Protein AF-A0A7J7LEQ1-F1 (afdb_monomer)

Secondary structure (DSSP, 8-state):
---GGGS-B--EEEEEEPSSBTBSEEEEEE---BS--GGGS-------TT-EEEEESS--SSGGGGGSTT--EEEEEEEEE---SSS---EEEE-

Foldseek 3Di:
DDFPLLDKDWAWPDWADDPPPDALKIFTWTDDIPNFPVPPVDDGDDDDQFDKDKDWPDRGGDPCVPVDPPIDIDIWGFHDWDPDPDGTTGGITRD

Mean predicted aligned error: 8.4 Å

pLDDT: mean 77.88, std 14.55, range [40.97, 91.44]

Organism: NCBI:txid39325

Sequence (95 aa):
MELISNAPFPEVITLKDSKPYGSCLYDLNVDSWRNISRRSGKEPYKAKPGDILIISDSIPKIVSNLQRFSRTWTFASVTKVGEDEDSDISTYLKV

InterPro domains:
  IPR045529 Domain of unknown function DUF6469 [PF20073] (1-94)

Radius of gyration: 14.11 Å; Cα contacts (8 Å, |Δi|>4): 177; chains: 1; bounding box: 39×21×41 Å

Structure (mmCIF, N/CA/C/O backbone):
data_AF-A0A7J7LEQ1-F1
#
_entry.id   AF-A0A7J7LEQ1-F1
#
loop_
_atom_site.group_PDB
_atom_site.id
_atom_site.type_symbol
_atom_site.label_atom_id
_atom_site.label_alt_id
_atom_site.label_co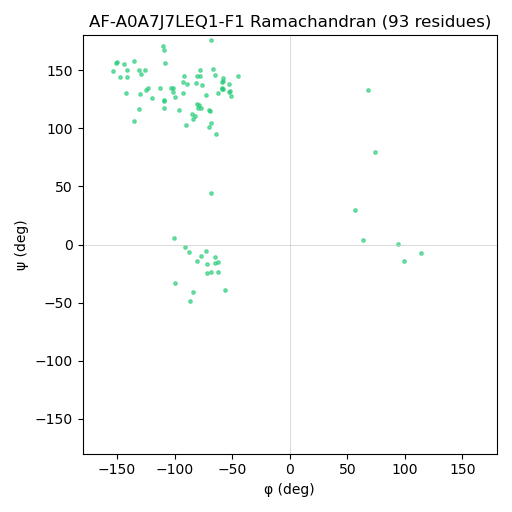mp_id
_atom_site.label_asym_id
_atom_site.label_entity_id
_atom_site.label_seq_id
_atom_site.pdbx_PDB_ins_code
_atom_site.Cartn_x
_atom_site.Cartn_y
_atom_site.Cartn_z
_atom_site.occupancy
_atom_site.B_iso_or_equiv
_atom_site.auth_seq_id
_atom_site.auth_comp_id
_atom_site.auth_asym_id
_atom_site.auth_atom_id
_atom_site.pdbx_PDB_model_num
ATOM 1 N N . MET A 1 1 ? 5.308 7.917 -21.678 1.00 62.53 1 MET A N 1
ATOM 2 C CA . MET A 1 1 ? 4.250 7.374 -20.801 1.00 62.53 1 MET A CA 1
ATOM 3 C C . MET A 1 1 ? 4.924 6.932 -19.521 1.00 62.53 1 MET A C 1
ATOM 5 O O . MET A 1 1 ? 5.850 6.134 -19.600 1.00 62.53 1 MET A O 1
ATOM 9 N N . GLU A 1 2 ? 4.534 7.492 -18.381 1.00 67.19 2 GLU A N 1
ATOM 10 C CA . GLU A 1 2 ? 5.109 7.097 -17.095 1.00 67.19 2 GLU A CA 1
ATOM 11 C C . GLU A 1 2 ? 4.502 5.763 -16.651 1.00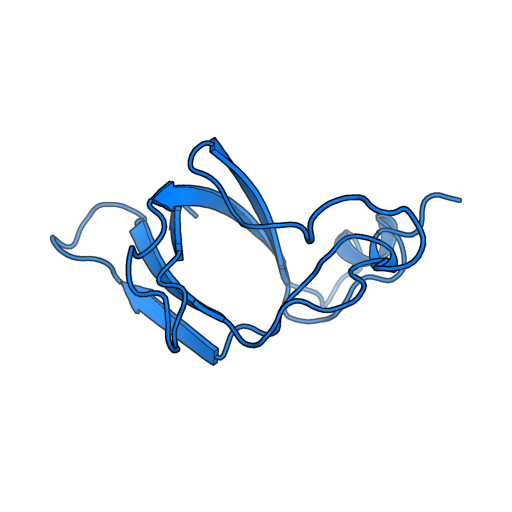 67.19 2 GLU A C 1
ATOM 13 O O . GLU A 1 2 ? 3.287 5.626 -16.487 1.00 67.19 2 GLU A O 1
ATOM 18 N N . LEU A 1 3 ? 5.362 4.752 -16.537 1.00 83.69 3 LEU A N 1
ATOM 19 C CA . LEU A 1 3 ? 5.002 3.413 -16.092 1.00 83.69 3 LEU A CA 1
ATOM 20 C C . LEU A 1 3 ? 5.149 3.362 -14.575 1.00 83.69 3 LEU A C 1
ATOM 22 O O . LEU A 1 3 ? 6.259 3.235 -14.064 1.00 83.69 3 LEU A O 1
ATOM 26 N N . ILE A 1 4 ? 4.030 3.420 -13.856 1.00 85.69 4 ILE A N 1
ATOM 27 C CA . ILE A 1 4 ? 4.021 3.222 -12.399 1.00 85.69 4 ILE A CA 1
ATOM 28 C C . ILE A 1 4 ? 4.509 1.814 -12.025 1.00 85.69 4 ILE A C 1
ATOM 30 O O . ILE A 1 4 ? 5.090 1.629 -10.962 1.00 85.69 4 ILE A O 1
ATOM 34 N N . SER A 1 5 ? 4.399 0.842 -12.941 1.00 83.75 5 SER A N 1
ATOM 35 C CA . SER A 1 5 ? 4.974 -0.494 -12.755 1.00 83.75 5 SER A CA 1
ATOM 36 C C . SER A 1 5 ? 6.495 -0.503 -12.620 1.00 83.75 5 SER A C 1
ATOM 38 O O . SER A 1 5 ? 7.032 -1.528 -12.215 1.00 83.75 5 SER A O 1
ATOM 40 N N . ASN A 1 6 ? 7.188 0.587 -12.980 1.00 85.88 6 ASN A N 1
ATOM 41 C CA . ASN A 1 6 ? 8.637 0.715 -12.815 1.00 85.88 6 ASN A CA 1
ATOM 42 C C . ASN A 1 6 ? 9.059 1.099 -11.391 1.00 85.88 6 ASN A C 1
ATOM 44 O O . ASN A 1 6 ? 10.241 1.001 -11.071 1.00 85.88 6 ASN A O 1
ATOM 48 N N . ALA A 1 7 ? 8.123 1.548 -10.551 1.00 87.19 7 ALA A N 1
ATOM 49 C CA . ALA A 1 7 ? 8.416 1.837 -9.157 1.00 87.19 7 ALA A CA 1
ATOM 50 C C . ALA A 1 7 ? 8.758 0.541 -8.395 1.00 87.19 7 ALA A C 1
ATOM 52 O O . ALA A 1 7 ? 8.250 -0.525 -8.754 1.00 87.19 7 ALA A O 1
ATOM 53 N N . PRO A 1 8 ? 9.592 0.607 -7.343 1.00 89.25 8 PRO A N 1
ATOM 54 C CA . PRO A 1 8 ? 9.762 -0.503 -6.418 1.00 89.25 8 PRO A CA 1
ATOM 55 C C . PRO A 1 8 ? 8.421 -0.872 -5.782 1.00 89.25 8 PRO A C 1
ATOM 57 O O . PRO A 1 8 ? 7.682 0.010 -5.348 1.00 89.25 8 PRO A O 1
ATOM 60 N N . PHE A 1 9 ? 8.111 -2.163 -5.708 1.00 89.12 9 PHE A N 1
ATOM 61 C CA . PHE A 1 9 ? 6.887 -2.633 -5.059 1.00 89.12 9 PHE A CA 1
ATOM 62 C C . PHE A 1 9 ? 7.104 -3.998 -4.405 1.00 89.12 9 PHE A C 1
ATOM 64 O O . PHE A 1 9 ? 7.811 -4.832 -4.977 1.00 89.12 9 PHE A O 1
ATOM 71 N N . PRO A 1 10 ? 6.489 -4.263 -3.249 1.00 89.62 10 PRO A N 1
ATOM 72 C CA . PRO A 1 10 ? 6.385 -5.597 -2.698 1.00 89.62 10 PRO A CA 1
ATOM 73 C C . PRO A 1 10 ? 4.933 -6.100 -2.762 1.00 89.62 10 PRO A C 1
ATOM 75 O O . PRO A 1 10 ? 4.003 -5.355 -3.081 1.00 89.62 10 PRO A O 1
ATOM 78 N N . GLU A 1 11 ? 4.737 -7.375 -2.454 1.00 90.62 11 GLU A N 1
ATOM 79 C CA . GLU A 1 11 ? 3.407 -7.935 -2.214 1.00 90.62 11 GLU A CA 1
ATOM 80 C C . GLU A 1 11 ? 3.050 -7.786 -0.733 1.00 90.62 11 GLU A C 1
ATOM 82 O O . GLU A 1 11 ? 3.899 -7.992 0.132 1.00 90.62 11 GLU A O 1
ATOM 87 N N . VAL A 1 12 ? 1.807 -7.408 -0.429 1.00 90.25 12 VAL A N 1
ATOM 88 C CA . VAL A 1 12 ? 1.331 -7.319 0.957 1.00 90.25 12 VAL A CA 1
ATOM 89 C C . VAL A 1 12 ? 0.974 -8.721 1.443 1.00 90.25 12 VAL A C 1
ATOM 91 O O . VAL A 1 12 ? 0.053 -9.334 0.910 1.00 90.25 12 VAL A O 1
ATOM 94 N N . ILE A 1 13 ? 1.676 -9.211 2.466 1.00 90.00 13 ILE A N 1
ATOM 95 C CA . ILE A 1 13 ? 1.437 -10.536 3.055 1.00 90.00 13 ILE A CA 1
ATOM 96 C C . ILE A 1 13 ? 0.357 -10.440 4.133 1.00 90.00 13 ILE A C 1
ATOM 98 O O . ILE A 1 13 ? -0.593 -11.222 4.146 1.00 90.00 13 ILE A O 1
ATOM 102 N N . THR A 1 14 ? 0.480 -9.472 5.046 1.00 89.56 14 THR A N 1
ATOM 103 C CA . THR A 1 14 ? -0.513 -9.259 6.108 1.00 89.56 14 THR A CA 1
ATOM 104 C C . THR A 1 14 ? -0.746 -7.783 6.365 1.00 89.56 14 THR A C 1
ATOM 106 O O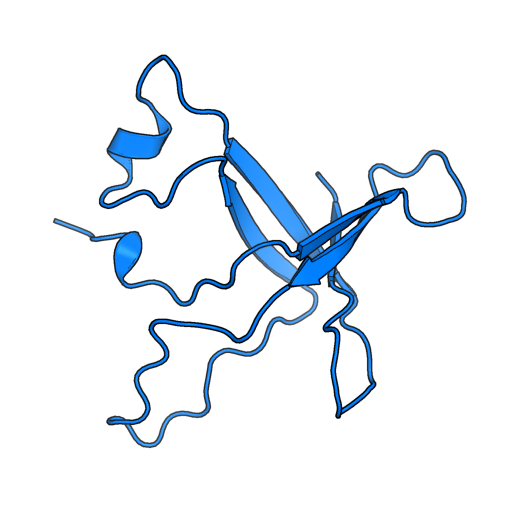 . THR A 1 14 ? 0.201 -7.003 6.364 1.00 89.56 14 THR A O 1
ATOM 109 N N . LEU A 1 15 ? -1.990 -7.425 6.672 1.00 87.88 15 LEU A N 1
ATOM 110 C CA . LEU A 1 15 ? -2.394 -6.086 7.085 1.00 87.88 15 LEU A CA 1
ATOM 111 C C . LEU A 1 15 ? -3.239 -6.222 8.354 1.00 8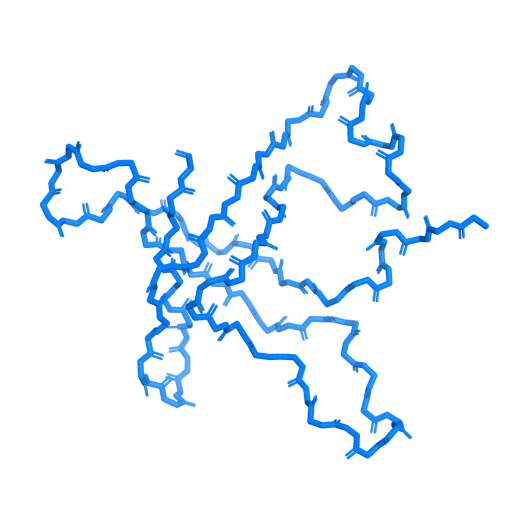7.88 15 LEU A C 1
ATOM 113 O O . LEU A 1 15 ? -4.274 -6.891 8.336 1.00 87.88 15 LEU A O 1
ATOM 117 N N . LYS A 1 16 ? -2.764 -5.660 9.467 1.00 87.94 16 LYS A N 1
ATOM 118 C CA . LYS A 1 16 ? -3.404 -5.764 10.788 1.00 87.94 16 LYS A CA 1
ATOM 119 C C . LYS A 1 16 ? -3.550 -4.382 11.406 1.00 87.94 16 LYS A C 1
ATOM 121 O O . LYS A 1 16 ? -2.679 -3.548 11.214 1.00 87.94 16 LYS A O 1
ATOM 126 N N . ASP A 1 17 ? -4.608 -4.148 12.174 1.00 84.88 17 ASP A N 1
ATOM 127 C CA . ASP A 1 17 ? -4.736 -2.906 12.944 1.00 84.88 17 ASP A CA 1
ATOM 128 C C . ASP A 1 17 ? -3.595 -2.794 13.964 1.00 84.88 17 ASP A C 1
ATOM 130 O O . ASP A 1 17 ? -3.344 -3.726 14.738 1.00 84.88 17 ASP A O 1
ATOM 134 N N . SER A 1 18 ? -2.929 -1.642 13.984 1.00 82.38 18 SER A N 1
ATOM 135 C CA . SER A 1 18 ? -1.874 -1.343 14.949 1.00 82.38 18 SER A CA 1
ATOM 136 C C . SER A 1 18 ? -2.478 -0.910 16.288 1.00 82.38 18 SER A C 1
ATOM 138 O O . SER A 1 18 ? -3.518 -0.248 16.345 1.00 82.38 18 SER A O 1
ATOM 140 N N . LYS A 1 19 ? -1.833 -1.276 17.401 1.00 77.00 19 LYS A N 1
ATOM 141 C CA . LYS A 1 19 ? -2.289 -0.907 18.752 1.00 77.00 19 LYS A CA 1
ATOM 142 C C . LYS A 1 19 ? -1.644 0.408 19.224 1.00 77.00 19 LYS A C 1
ATOM 144 O O . LYS A 1 19 ? -0.456 0.606 18.986 1.00 77.00 19 LYS A O 1
ATOM 149 N N . PRO A 1 20 ? -2.362 1.249 19.998 1.00 67.94 20 PRO A N 1
ATOM 150 C CA . PRO A 1 20 ? -3.742 1.072 20.455 1.00 67.94 20 PRO A CA 1
ATOM 151 C C . PRO A 1 20 ? -4.783 1.402 19.371 1.00 67.94 20 PRO A C 1
ATOM 153 O O . PRO A 1 20 ? -4.612 2.322 18.572 1.00 67.94 20 PRO A O 1
ATOM 156 N N . TYR A 1 21 ? -5.882 0.641 19.389 1.00 57.28 21 TYR A N 1
ATOM 157 C CA . TYR A 1 21 ? -7.024 0.788 18.484 1.00 57.28 21 TYR A CA 1
ATOM 158 C C . TYR A 1 21 ? -7.557 2.233 18.466 1.00 57.28 21 TYR A C 1
ATOM 160 O O . TYR A 1 21 ? -7.686 2.856 19.519 1.00 57.28 21 TYR A O 1
ATOM 168 N N . GLY A 1 22 ? -7.903 2.749 17.281 1.00 60.12 22 GLY A N 1
ATOM 169 C CA . GLY A 1 22 ? -8.535 4.070 17.107 1.00 60.12 22 GLY A CA 1
ATOM 170 C C . GLY A 1 22 ? -7.685 5.112 16.374 1.00 60.12 22 GLY A C 1
ATOM 171 O O . GLY A 1 22 ? -8.187 6.174 16.016 1.00 60.12 22 GLY A O 1
ATOM 172 N N . SER A 1 23 ? -6.423 4.800 16.090 1.00 66.06 23 SER A N 1
ATOM 173 C CA . SER A 1 23 ? -5.670 5.480 15.037 1.00 66.06 23 SER A CA 1
ATOM 174 C C . SER A 1 23 ? -5.828 4.666 13.747 1.00 66.06 23 SER A C 1
ATOM 176 O O . SER A 1 23 ? -5.839 3.442 13.824 1.00 66.06 23 SER A O 1
ATOM 178 N N . CYS A 1 24 ? -5.993 5.292 12.574 1.00 75.69 24 CYS A N 1
ATOM 179 C CA . CYS A 1 24 ? -6.020 4.597 11.271 1.00 75.69 24 CYS A CA 1
ATOM 180 C C . CYS A 1 24 ? -4.636 4.019 10.911 1.00 75.69 24 CYS A C 1
ATOM 182 O O . CYS A 1 24 ? -4.148 4.249 9.811 1.00 75.69 24 CYS A O 1
ATOM 184 N N . LEU A 1 25 ? -3.959 3.384 11.869 1.00 84.00 25 LEU A N 1
ATOM 185 C CA . LEU A 1 25 ? -2.627 2.823 11.758 1.00 84.00 25 LEU A CA 1
ATOM 186 C C . LEU A 1 25 ? -2.729 1.317 11.568 1.00 84.00 25 LEU A C 1
ATOM 188 O O . LEU A 1 25 ? -3.400 0.630 12.336 1.00 84.00 25 LEU A O 1
ATOM 192 N N . TYR A 1 26 ? -2.003 0.818 10.579 1.00 85.75 26 TYR A N 1
ATOM 193 C CA . TYR A 1 26 ? -1.945 -0.595 10.249 1.00 85.75 26 TYR A CA 1
ATOM 194 C C . TYR A 1 26 ? -0.507 -1.087 10.285 1.00 85.75 26 TYR A C 1
ATOM 196 O O . TYR A 1 26 ? 0.371 -0.446 9.714 1.00 85.75 26 TYR A O 1
ATOM 204 N N . ASP A 1 27 ? -0.292 -2.238 10.910 1.00 86.75 27 ASP A N 1
ATOM 205 C CA . ASP A 1 27 ? 0.941 -3.004 10.808 1.00 86.75 27 ASP A CA 1
ATOM 206 C C . ASP A 1 27 ? 0.871 -3.820 9.519 1.00 86.75 27 ASP A C 1
ATOM 208 O O . ASP A 1 27 ? 0.055 -4.742 9.376 1.00 86.75 27 ASP A O 1
ATOM 212 N N . LEU A 1 28 ? 1.708 -3.446 8.557 1.00 87.00 28 LEU A N 1
ATOM 213 C CA . LEU A 1 28 ? 1.746 -4.072 7.250 1.00 87.00 28 LEU A CA 1
ATOM 214 C C . LEU A 1 28 ? 3.027 -4.893 7.118 1.00 87.00 28 LEU A C 1
ATOM 216 O O . LEU A 1 28 ? 4.111 -4.351 7.290 1.00 87.00 28 LEU A O 1
ATOM 22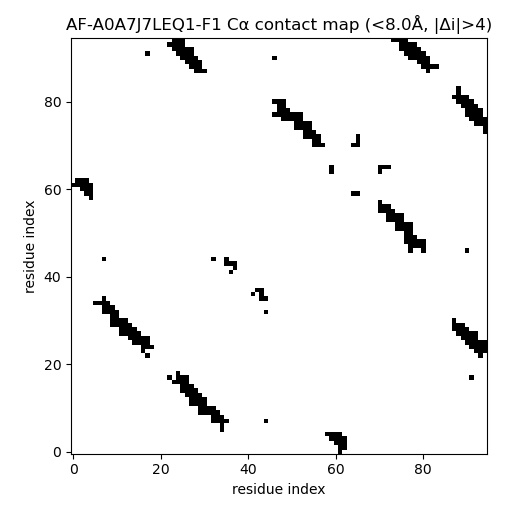0 N N . ASN A 1 29 ? 2.888 -6.184 6.816 1.00 88.38 29 ASN A N 1
ATOM 221 C CA . ASN A 1 29 ? 4.001 -7.059 6.462 1.00 88.38 29 ASN A CA 1
ATOM 222 C C . ASN A 1 29 ? 4.042 -7.248 4.944 1.00 88.38 29 ASN A C 1
ATOM 224 O O . ASN A 1 29 ? 3.004 -7.509 4.323 1.00 88.38 29 ASN A O 1
ATOM 228 N N . VAL A 1 30 ? 5.230 -7.139 4.362 1.00 88.44 30 VAL A N 1
ATOM 229 C CA . VAL A 1 30 ? 5.451 -7.207 2.918 1.00 88.44 30 VAL A CA 1
ATOM 230 C C . VAL A 1 30 ? 6.487 -8.259 2.547 1.00 88.44 30 VAL A C 1
ATOM 232 O O . VAL A 1 30 ? 7.428 -8.514 3.291 1.00 88.44 30 VAL A O 1
ATOM 235 N N . ASP A 1 31 ? 6.334 -8.825 1.353 1.00 88.56 31 ASP A N 1
ATOM 236 C CA . ASP A 1 31 ? 7.356 -9.650 0.711 1.00 88.56 31 ASP A CA 1
ATOM 237 C C . ASP A 1 31 ? 8.575 -8.797 0.303 1.00 88.56 31 ASP A C 1
ATOM 239 O O . ASP A 1 31 ? 8.604 -7.565 0.399 1.00 88.56 31 ASP A O 1
ATOM 243 N N . SER A 1 32 ? 9.597 -9.465 -0.216 1.00 84.62 32 SER A N 1
ATOM 244 C CA . SER A 1 32 ? 10.766 -8.851 -0.822 1.00 84.62 32 SER A CA 1
ATOM 245 C C . SER A 1 32 ? 10.385 -7.840 -1.905 1.00 84.62 32 SER A C 1
ATOM 247 O O . SER A 1 32 ? 9.632 -8.127 -2.841 1.00 84.62 32 SER A O 1
ATOM 249 N N . TRP A 1 33 ? 10.983 -6.653 -1.817 1.00 86.44 33 TRP A N 1
ATOM 250 C CA . TRP A 1 33 ? 10.81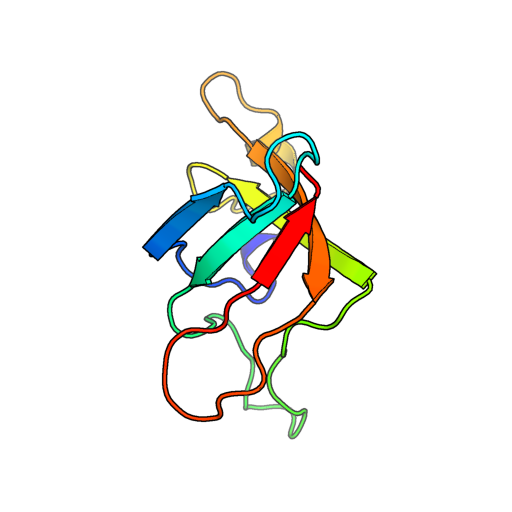9 -5.595 -2.806 1.00 86.44 33 TRP A CA 1
ATOM 251 C C . TRP A 1 33 ? 11.264 -6.053 -4.201 1.00 86.44 33 TRP A C 1
ATOM 253 O O . TRP A 1 33 ? 12.340 -6.625 -4.403 1.00 86.44 33 TRP A O 1
ATOM 263 N N . ARG A 1 34 ? 10.429 -5.756 -5.192 1.00 85.00 34 ARG A N 1
ATOM 264 C CA . ARG A 1 34 ? 10.640 -6.062 -6.607 1.00 85.00 34 ARG A CA 1
ATOM 265 C C . ARG A 1 34 ? 10.912 -4.789 -7.384 1.00 85.00 34 ARG A C 1
ATOM 267 O O . ARG A 1 34 ? 10.734 -3.677 -6.897 1.00 85.00 34 ARG A O 1
ATOM 274 N N . ASN A 1 35 ? 11.374 -4.978 -8.615 1.00 82.75 35 ASN A N 1
ATOM 275 C CA . ASN A 1 35 ? 11.746 -3.902 -9.529 1.00 82.75 35 ASN A CA 1
ATOM 276 C C . ASN A 1 35 ? 12.807 -2.935 -8.980 1.00 82.75 35 ASN A C 1
ATOM 278 O O . ASN A 1 35 ? 12.880 -1.760 -9.334 1.00 82.75 35 ASN A O 1
ATOM 282 N N . ILE A 1 36 ? 13.669 -3.459 -8.113 1.00 78.50 36 ILE A N 1
ATOM 283 C CA . ILE A 1 36 ? 14.822 -2.736 -7.613 1.00 78.50 36 ILE A CA 1
ATOM 284 C C . ILE A 1 36 ? 15.950 -2.896 -8.631 1.00 78.50 36 ILE A C 1
ATOM 286 O O . ILE A 1 36 ? 16.548 -3.969 -8.762 1.00 78.50 36 ILE A O 1
ATOM 290 N N . SER A 1 37 ? 16.279 -1.831 -9.357 1.00 67.94 37 SER A N 1
ATOM 291 C CA . SER A 1 37 ? 17.427 -1.856 -10.259 1.00 67.94 37 SER A CA 1
ATOM 292 C C . SER A 1 37 ? 18.732 -1.942 -9.455 1.00 67.94 37 SER A C 1
ATOM 294 O O . SER A 1 37 ? 19.202 -0.939 -8.928 1.00 67.94 37 SER A O 1
ATOM 296 N N . ARG A 1 38 ? 19.370 -3.117 -9.409 1.00 61.22 38 ARG A N 1
ATOM 297 C CA . ARG A 1 38 ? 20.728 -3.280 -8.836 1.00 61.22 38 ARG A CA 1
ATOM 298 C C . ARG A 1 38 ? 21.846 -2.791 -9.769 1.00 61.22 38 ARG A C 1
ATOM 300 O O . ARG A 1 38 ? 23.005 -2.715 -9.382 1.00 61.22 38 ARG A O 1
ATOM 307 N N . ARG A 1 39 ? 21.499 -2.474 -11.021 1.00 59.84 39 ARG A N 1
ATOM 308 C CA . ARG A 1 39 ? 22.442 -2.159 -12.107 1.00 59.84 39 ARG A CA 1
ATOM 309 C C . ARG A 1 39 ? 23.140 -0.804 -11.974 1.00 59.84 39 ARG A C 1
ATOM 311 O O . ARG A 1 39 ? 24.125 -0.580 -12.662 1.00 59.84 39 ARG A O 1
ATOM 318 N N . SER A 1 40 ? 22.632 0.097 -11.139 1.00 62.47 40 SER A N 1
ATOM 319 C CA . SER A 1 40 ? 23.087 1.489 -11.061 1.00 62.47 40 SER A CA 1
ATOM 320 C C . SER A 1 40 ? 24.039 1.776 -9.895 1.00 62.47 40 SER A C 1
ATOM 322 O O . SER A 1 40 ? 24.352 2.940 -9.663 1.00 62.47 40 SER A O 1
ATOM 324 N N . GLY A 1 41 ? 24.469 0.759 -9.133 1.00 63.34 41 GLY A N 1
ATOM 325 C CA . GLY A 1 41 ? 25.273 0.951 -7.913 1.00 63.34 41 GLY A CA 1
ATOM 326 C C . GLY A 1 41 ? 24.538 1.711 -6.799 1.00 63.34 41 GLY A C 1
ATOM 327 O O . GLY A 1 41 ? 25.123 2.004 -5.762 1.00 63.34 41 GLY A O 1
ATOM 328 N N . LYS A 1 42 ? 23.257 2.035 -7.012 1.00 68.81 42 LYS A N 1
ATOM 329 C CA . LYS A 1 42 ? 22.381 2.655 -6.024 1.00 68.81 42 LYS A CA 1
ATOM 330 C C . LYS A 1 42 ? 21.837 1.579 -5.099 1.00 68.81 42 LYS A C 1
ATOM 332 O O . LYS A 1 42 ? 21.473 0.491 -5.552 1.00 68.81 42 LYS A O 1
ATOM 337 N N . GLU A 1 43 ? 21.785 1.902 -3.813 1.00 71.00 43 GLU A N 1
ATOM 338 C CA . GLU A 1 43 ? 21.196 1.022 -2.816 1.00 71.00 43 GLU A CA 1
ATOM 339 C C . GLU A 1 43 ? 19.723 0.746 -3.172 1.00 71.00 43 GLU A C 1
ATOM 341 O O . GLU A 1 43 ? 19.026 1.653 -3.646 1.00 71.00 43 GLU A O 1
ATOM 346 N N . PRO A 1 44 ? 19.248 -0.500 -2.997 1.00 77.44 44 PRO A N 1
ATOM 347 C CA . PRO A 1 44 ? 17.840 -0.826 -3.097 1.00 77.44 44 PRO A CA 1
ATOM 348 C C . PRO A 1 44 ? 16.940 0.162 -2.369 1.00 77.44 44 PRO A C 1
ATOM 350 O O . PRO A 1 44 ? 17.290 0.646 -1.293 1.00 77.44 44 PRO A O 1
ATOM 353 N N . TYR A 1 45 ? 15.755 0.419 -2.928 1.00 84.38 45 TYR A N 1
ATOM 354 C CA . TYR A 1 45 ? 14.748 1.158 -2.181 1.00 84.38 45 TYR A CA 1
ATOM 355 C C . TYR A 1 45 ? 14.433 0.418 -0.876 1.00 84.38 45 TYR A C 1
ATOM 357 O O . TYR A 1 45 ? 14.231 -0.797 -0.870 1.00 84.38 45 TYR A O 1
ATOM 365 N N . LYS A 1 46 ? 14.401 1.186 0.210 1.00 84.31 46 LYS A N 1
ATOM 366 C CA . LYS A 1 46 ? 13.997 0.775 1.550 1.00 84.31 46 LYS A CA 1
ATOM 367 C C . LYS A 1 46 ? 12.987 1.807 2.025 1.00 84.31 46 LYS A C 1
ATOM 369 O O . LYS A 1 46 ? 13.274 3.002 1.922 1.00 84.31 46 LYS A O 1
ATOM 374 N N . ALA A 1 47 ? 11.840 1.344 2.516 1.00 86.69 47 ALA A N 1
ATOM 375 C CA . ALA A 1 47 ? 10.821 2.221 3.070 1.00 86.69 47 ALA A CA 1
ATOM 376 C C . ALA A 1 47 ? 11.400 3.046 4.223 1.00 86.69 47 ALA A C 1
ATOM 378 O O . ALA A 1 47 ? 12.203 2.544 5.013 1.00 86.69 47 ALA A O 1
ATOM 379 N N . LYS A 1 48 ? 11.002 4.313 4.305 1.00 88.75 48 LYS A N 1
ATOM 380 C CA . LYS A 1 48 ? 11.383 5.233 5.378 1.00 88.75 48 LYS A CA 1
ATOM 381 C C . LYS A 1 48 ? 10.150 5.941 5.927 1.00 88.75 48 LYS A C 1
ATOM 383 O O . LYS A 1 48 ? 9.209 6.190 5.172 1.00 88.75 48 LYS A O 1
ATOM 388 N N . PRO A 1 49 ? 10.151 6.320 7.215 1.00 89.81 49 PRO A N 1
ATOM 389 C CA . PRO A 1 49 ? 9.134 7.214 7.750 1.00 89.81 49 PRO A CA 1
ATOM 390 C C . PRO A 1 49 ? 8.989 8.474 6.883 1.00 89.81 49 PRO A C 1
ATOM 392 O O . PRO A 1 49 ? 9.980 9.140 6.583 1.00 89.81 49 PRO A O 1
ATOM 395 N N . GLY A 1 50 ? 7.760 8.786 6.478 1.00 88.00 50 GLY A N 1
ATOM 396 C CA . GLY A 1 50 ? 7.420 9.882 5.568 1.00 88.00 50 GLY A CA 1
ATOM 397 C C . GLY A 1 50 ? 7.196 9.463 4.112 1.00 88.00 50 GLY A C 1
ATOM 398 O O . GLY A 1 50 ? 6.600 10.237 3.362 1.00 88.00 50 GLY A O 1
ATOM 399 N N . ASP A 1 51 ? 7.597 8.254 3.711 1.00 91.06 51 ASP A N 1
ATOM 400 C CA . ASP A 1 51 ? 7.300 7.746 2.371 1.00 91.06 51 ASP A CA 1
ATOM 401 C C . ASP A 1 51 ? 5.787 7.563 2.172 1.00 91.06 51 ASP A C 1
ATOM 403 O O . ASP A 1 51 ? 5.047 7.202 3.095 1.00 91.06 51 ASP A O 1
ATOM 407 N N . ILE A 1 52 ? 5.326 7.801 0.942 1.00 91.19 52 ILE A N 1
ATOM 408 C CA . ILE A 1 52 ? 3.939 7.573 0.528 1.00 91.19 52 ILE A CA 1
ATOM 409 C C . ILE A 1 52 ? 3.910 6.376 -0.412 1.00 91.19 52 ILE A C 1
ATOM 411 O O . ILE A 1 52 ? 4.572 6.364 -1.450 1.00 91.19 52 ILE A O 1
ATOM 415 N N . LEU A 1 53 ? 3.105 5.387 -0.050 1.00 91.06 53 LEU A N 1
ATOM 416 C CA . LEU A 1 53 ? 2.864 4.182 -0.823 1.00 91.06 53 LEU A CA 1
ATOM 417 C C . LEU A 1 53 ? 1.457 4.212 -1.422 1.00 91.06 53 LEU A C 1
ATOM 419 O O . LEU A 1 53 ? 0.545 4.868 -0.912 1.00 91.06 53 LEU A O 1
ATOM 423 N N . ILE A 1 54 ? 1.288 3.458 -2.503 1.00 91.44 54 ILE A N 1
ATOM 424 C CA . ILE A 1 54 ? -0.018 3.125 -3.064 1.00 91.44 54 ILE A CA 1
ATOM 425 C C . ILE A 1 54 ? -0.246 1.646 -2.786 1.00 91.44 54 ILE A C 1
ATOM 427 O O . ILE A 1 54 ? 0.497 0.800 -3.282 1.00 91.44 54 ILE A O 1
ATOM 431 N N . ILE A 1 55 ? -1.281 1.341 -2.011 1.00 90.56 55 ILE A N 1
ATOM 432 C CA . ILE A 1 55 ? -1.769 -0.025 -1.838 1.00 90.56 55 ILE A CA 1
ATOM 433 C C . ILE A 1 55 ? -2.869 -0.226 -2.869 1.00 90.56 55 ILE A C 1
ATOM 435 O O . ILE A 1 55 ? -3.769 0.603 -2.976 1.00 90.56 55 ILE A O 1
ATOM 439 N N . SER A 1 56 ? -2.810 -1.311 -3.632 1.00 90.88 56 SER A N 1
ATOM 440 C CA . SER A 1 56 ? -3.843 -1.649 -4.607 1.00 90.88 56 SER A CA 1
ATOM 441 C C . SER A 1 56 ? -4.091 -3.148 -4.620 1.00 90.88 56 SER A C 1
ATOM 443 O O . SER A 1 56 ? -3.178 -3.939 -4.396 1.00 90.88 56 SER A O 1
ATOM 445 N N . ASP A 1 57 ? -5.326 -3.524 -4.937 1.00 88.94 57 ASP A N 1
ATOM 446 C CA . ASP A 1 57 ? -5.733 -4.907 -5.197 1.00 88.94 57 ASP A CA 1
ATOM 447 C C . ASP A 1 57 ? -5.072 -5.536 -6.439 1.00 88.94 57 ASP A C 1
ATOM 449 O O . ASP A 1 57 ? -5.186 -6.737 -6.679 1.00 88.94 57 ASP A O 1
ATOM 453 N N . SER A 1 58 ? -4.392 -4.736 -7.262 1.00 86.81 58 SER A N 1
ATOM 454 C CA . SER A 1 58 ? -3.750 -5.189 -8.488 1.00 86.81 58 SER A CA 1
ATOM 455 C C . SER A 1 58 ? -2.564 -4.307 -8.856 1.00 86.81 58 SER A C 1
ATOM 457 O O . SER A 1 58 ? -2.574 -3.102 -8.637 1.00 86.81 58 SER A O 1
ATOM 459 N N . ILE A 1 59 ? -1.548 -4.879 -9.505 1.00 85.31 59 ILE A N 1
ATOM 460 C CA . ILE A 1 59 ? -0.376 -4.111 -9.945 1.00 85.31 59 ILE A CA 1
ATOM 461 C C . ILE A 1 59 ? -0.793 -3.164 -11.093 1.00 85.31 59 ILE A C 1
ATOM 463 O O . ILE A 1 59 ? -1.200 -3.631 -12.172 1.00 85.31 59 ILE A O 1
ATOM 467 N N . PRO A 1 60 ? -0.736 -1.830 -10.916 1.00 85.88 60 PRO A N 1
ATOM 468 C CA . PRO A 1 60 ? -1.027 -0.896 -11.993 1.00 85.88 60 PRO A CA 1
ATOM 469 C C . PRO A 1 60 ? 0.160 -0.835 -12.966 1.00 85.88 60 PRO A C 1
ATOM 471 O O . PRO A 1 60 ? 1.316 -0.785 -12.563 1.00 85.88 60 PRO A O 1
ATOM 474 N N . LYS A 1 61 ? -0.113 -0.823 -14.278 1.00 86.62 61 LYS A N 1
ATOM 475 C CA . LYS A 1 61 ? 0.926 -0.587 -15.299 1.00 86.62 61 LYS A CA 1
ATOM 476 C C . LYS A 1 61 ? 1.160 0.905 -15.514 1.00 86.62 61 LYS A C 1
ATOM 478 O O . LYS A 1 61 ? 2.293 1.353 -15.643 1.00 86.62 61 LYS A O 1
ATOM 483 N N . ILE A 1 62 ? 0.071 1.668 -15.527 1.00 88.44 62 ILE A N 1
ATOM 484 C CA . ILE A 1 62 ? 0.029 3.113 -15.766 1.00 88.44 62 ILE A CA 1
ATOM 485 C C . ILE A 1 62 ? -0.889 3.776 -14.740 1.00 88.44 62 ILE A C 1
ATOM 487 O O . ILE A 1 62 ? -1.774 3.115 -14.200 1.00 88.44 62 ILE A O 1
ATOM 491 N N . VAL A 1 63 ? -0.714 5.078 -14.504 1.00 86.00 63 VAL A N 1
ATOM 492 C CA . VAL A 1 63 ? -1.505 5.840 -13.517 1.00 86.00 63 VAL A CA 1
ATOM 493 C C . VAL A 1 63 ? -3.009 5.739 -13.787 1.00 86.00 63 VAL A C 1
ATOM 495 O O . VAL A 1 63 ? -3.791 5.532 -12.865 1.00 86.00 63 VAL A O 1
ATOM 498 N N . SER A 1 64 ? -3.431 5.771 -15.053 1.00 86.62 64 SER A N 1
ATOM 499 C CA . SER A 1 64 ? -4.850 5.646 -15.410 1.00 86.62 64 SER A CA 1
ATOM 500 C C . SER A 1 64 ? -5.462 4.283 -15.064 1.00 86.62 64 SER A C 1
ATOM 502 O O . SER A 1 64 ? -6.683 4.173 -14.980 1.00 86.62 64 SER A O 1
ATOM 504 N N . ASN A 1 65 ? -4.656 3.247 -14.790 1.00 85.12 65 ASN A N 1
ATOM 505 C CA . ASN A 1 65 ? -5.184 1.980 -14.281 1.00 85.12 65 ASN A CA 1
ATOM 506 C C . ASN A 1 65 ? -5.741 2.106 -12.859 1.00 85.12 65 ASN A C 1
ATOM 508 O O . ASN A 1 65 ? -6.579 1.287 -12.495 1.00 85.12 65 ASN A O 1
ATOM 512 N N . LEU A 1 66 ? -5.301 3.096 -12.077 1.00 84.62 66 LEU A N 1
ATOM 513 C CA . LEU A 1 66 ? -5.856 3.383 -10.751 1.00 84.62 66 LEU A CA 1
ATOM 514 C C . LEU A 1 66 ? -7.263 3.996 -10.850 1.00 84.62 66 LEU A C 1
ATOM 516 O O . LEU A 1 66 ? -8.069 3.864 -9.941 1.00 84.62 66 LEU A O 1
ATOM 520 N N . GLN A 1 67 ? -7.596 4.634 -11.973 1.00 83.69 67 GLN A N 1
ATOM 521 C CA . GLN A 1 67 ? -8.898 5.278 -12.190 1.00 83.69 67 GLN A CA 1
ATOM 522 C C . GLN A 1 67 ? -9.936 4.348 -12.835 1.00 83.69 67 GLN A C 1
ATOM 524 O O . GLN A 1 67 ? -11.071 4.757 -13.074 1.00 83.69 67 GLN A O 1
ATOM 529 N N . ARG A 1 68 ? -9.565 3.103 -13.167 1.00 81.69 68 ARG A N 1
ATOM 530 C CA . ARG A 1 68 ? -10.491 2.154 -13.792 1.00 81.69 68 ARG A CA 1
ATOM 531 C C . ARG A 1 68 ? -11.513 1.653 -12.774 1.00 81.69 68 ARG A C 1
ATOM 533 O O . ARG A 1 68 ? -11.149 1.137 -11.721 1.00 81.69 68 ARG A O 1
ATOM 540 N N . PHE A 1 69 ? -12.788 1.740 -13.150 1.00 63.47 69 PHE A N 1
ATOM 541 C CA . PHE A 1 69 ? -13.889 1.089 -12.445 1.00 63.47 69 PHE A CA 1
ATOM 542 C C . PHE A 1 69 ? -13.560 -0.398 -12.252 1.00 63.47 69 PHE A C 1
ATOM 544 O O . PHE A 1 69 ? -13.150 -1.044 -13.211 1.00 63.47 69 PHE A O 1
ATOM 551 N N . SER A 1 70 ? -13.748 -0.904 -11.028 1.00 75.19 70 SER A N 1
ATOM 552 C CA . SER A 1 70 ? -13.399 -2.253 -10.534 1.00 75.19 70 SER A CA 1
ATOM 553 C C . SER A 1 70 ? -12.042 -2.430 -9.842 1.00 75.19 70 SER A C 1
ATOM 555 O O . SER A 1 70 ? -11.748 -3.555 -9.448 1.00 75.19 70 SER A O 1
ATOM 557 N N . ARG A 1 71 ? -11.215 -1.389 -9.696 1.00 81.25 71 ARG A N 1
ATOM 558 C CA . ARG A 1 71 ? -9.977 -1.467 -8.902 1.00 81.25 71 ARG A CA 1
ATOM 559 C C . ARG A 1 71 ? -10.078 -0.606 -7.660 1.00 81.25 71 ARG A C 1
ATOM 561 O O . ARG A 1 71 ? -10.495 0.548 -7.729 1.00 81.25 71 ARG A O 1
ATOM 568 N N . THR A 1 72 ? -9.660 -1.174 -6.544 1.00 88.31 72 THR A N 1
ATOM 569 C CA . THR A 1 72 ? -9.514 -0.480 -5.274 1.00 88.31 72 THR A CA 1
ATOM 570 C C . THR A 1 72 ? -8.044 -0.191 -5.018 1.00 88.31 72 THR A C 1
ATOM 572 O O . THR A 1 72 ? -7.150 -1.015 -5.244 1.00 88.31 72 THR A O 1
ATOM 575 N N . TRP A 1 73 ? -7.784 1.035 -4.593 1.00 91.31 73 TRP A N 1
ATOM 576 C CA . TRP A 1 73 ? -6.469 1.466 -4.164 1.00 91.31 73 TRP A CA 1
ATOM 577 C C . TRP A 1 73 ? -6.620 2.546 -3.100 1.00 91.31 73 TRP A C 1
ATOM 579 O O . TRP A 1 73 ? -7.651 3.216 -3.025 1.00 91.31 73 TRP A O 1
ATOM 589 N N . THR A 1 74 ? -5.590 2.708 -2.283 1.00 90.25 74 THR A N 1
ATOM 590 C CA . THR A 1 74 ? -5.514 3.776 -1.291 1.00 90.25 74 THR A CA 1
ATOM 591 C C . THR A 1 74 ? -4.084 4.272 -1.152 1.00 90.25 74 THR A C 1
ATOM 593 O O . THR A 1 74 ? -3.127 3.550 -1.452 1.00 90.25 74 THR A O 1
ATOM 596 N N . PHE A 1 75 ? -3.943 5.513 -0.698 1.00 90.38 75 PHE A N 1
ATOM 597 C CA . PHE A 1 75 ? -2.661 6.006 -0.222 1.00 90.38 75 PHE A CA 1
ATOM 598 C C . PHE A 1 75 ? -2.389 5.475 1.176 1.00 90.38 75 PHE A C 1
ATOM 600 O O . PHE A 1 75 ? -3.308 5.235 1.958 1.00 90.38 75 PHE A O 1
ATOM 607 N N . ALA A 1 76 ? -1.110 5.307 1.473 1.00 88.88 76 ALA A N 1
ATOM 608 C CA . ALA A 1 76 ? -0.651 4.919 2.785 1.00 88.88 76 ALA A CA 1
ATOM 609 C C . ALA A 1 76 ? 0.647 5.661 3.098 1.00 88.88 76 ALA A C 1
ATOM 611 O O . ALA A 1 76 ? 1.567 5.680 2.280 1.00 88.88 76 ALA A O 1
ATOM 612 N N . SER A 1 77 ? 0.724 6.291 4.266 1.00 89.31 77 SER A N 1
ATOM 613 C CA . SER A 1 77 ? 1.948 6.963 4.713 1.00 89.31 77 SER A CA 1
ATOM 614 C C . SER A 1 77 ? 2.707 6.081 5.690 1.00 89.31 77 SER A C 1
ATOM 616 O O . SER A 1 77 ? 2.132 5.652 6.690 1.00 89.31 77 SER A O 1
ATOM 618 N N . VAL A 1 78 ? 3.989 5.845 5.412 1.00 90.06 78 VAL A N 1
ATOM 619 C CA . VAL A 1 78 ? 4.898 5.120 6.303 1.00 90.06 78 VAL A CA 1
ATOM 620 C C . VAL A 1 78 ? 5.188 5.981 7.523 1.00 90.06 78 VAL A C 1
ATOM 622 O O . VAL A 1 78 ? 5.786 7.047 7.410 1.00 90.06 78 VAL A O 1
ATOM 6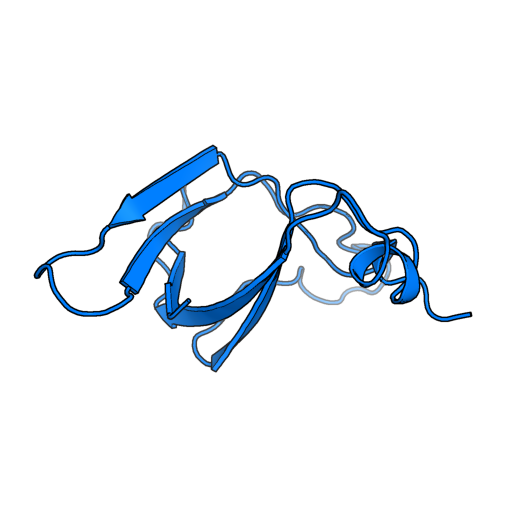25 N N . THR A 1 79 ? 4.784 5.531 8.705 1.00 85.94 79 THR A N 1
ATOM 626 C CA . THR A 1 79 ? 5.031 6.250 9.964 1.00 85.94 79 THR A CA 1
ATOM 627 C C . THR A 1 79 ? 6.218 5.676 10.727 1.00 85.94 79 THR A C 1
ATOM 629 O O . THR A 1 79 ? 6.963 6.421 11.360 1.00 85.94 79 THR A O 1
ATOM 632 N N . LYS A 1 80 ? 6.435 4.364 10.630 1.00 84.62 80 LYS A N 1
ATOM 633 C CA . LYS A 1 80 ? 7.567 3.652 11.222 1.00 84.62 80 LYS A CA 1
ATOM 634 C C . LYS A 1 80 ? 7.896 2.420 10.374 1.00 84.62 80 LYS A C 1
ATOM 636 O O . LYS A 1 80 ? 7.047 1.919 9.636 1.00 84.62 80 LYS A O 1
ATOM 641 N N . VAL A 1 81 ? 9.141 1.973 10.472 1.00 83.69 81 VAL A N 1
ATOM 642 C CA . VAL A 1 81 ? 9.665 0.768 9.825 1.00 83.69 81 VAL A CA 1
ATOM 643 C C . VAL A 1 81 ? 10.260 -0.102 10.932 1.00 83.69 81 VAL A C 1
ATOM 645 O O . VAL A 1 81 ? 10.928 0.437 11.817 1.00 83.69 81 VAL A O 1
ATOM 648 N N . GLY A 1 82 ? 9.952 -1.400 10.939 1.00 73.69 82 GLY A N 1
ATOM 649 C CA . GLY A 1 82 ? 10.538 -2.366 11.873 1.00 73.69 82 GLY A CA 1
ATOM 650 C C . GLY A 1 82 ? 12.066 -2.404 11.779 1.00 73.69 82 GLY A C 1
ATOM 651 O O . GLY A 1 82 ? 12.622 -2.232 10.696 1.00 73.69 82 GLY A O 1
ATOM 652 N N . GLU A 1 83 ? 12.735 -2.589 12.917 1.00 61.44 83 GLU A N 1
ATOM 653 C CA . GLU A 1 83 ? 14.203 -2.561 13.026 1.00 61.44 83 GLU A CA 1
ATOM 654 C C . GLU A 1 83 ? 14.866 -3.927 12.768 1.00 61.44 83 GLU A C 1
ATOM 656 O O . GLU A 1 83 ? 16.089 -3.986 12.679 1.00 61.44 83 GLU A O 1
ATOM 661 N N . ASP A 1 84 ? 14.098 -5.011 12.615 1.00 49.28 84 ASP A N 1
ATOM 662 C CA . ASP A 1 84 ? 14.665 -6.355 12.484 1.00 49.28 84 ASP A CA 1
ATOM 663 C C . ASP A 1 84 ? 15.193 -6.627 11.062 1.00 49.28 84 ASP A C 1
ATOM 665 O O . ASP A 1 84 ? 14.471 -6.567 10.065 1.00 49.28 84 ASP A O 1
ATOM 669 N N . GLU A 1 85 ? 16.497 -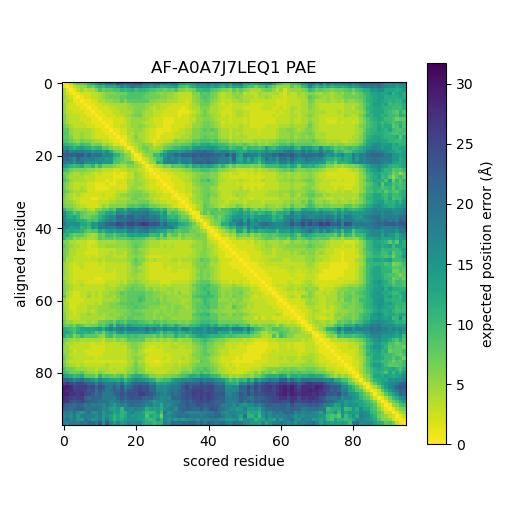6.917 10.986 1.00 47.44 85 GLU A N 1
ATOM 670 C CA . GLU A 1 85 ? 17.271 -7.141 9.756 1.00 47.44 85 GLU A CA 1
ATOM 671 C C . GLU A 1 85 ? 16.973 -8.482 9.057 1.00 47.44 85 GLU A C 1
ATOM 673 O O . GLU A 1 85 ? 17.437 -8.695 7.938 1.00 47.44 85 GLU A O 1
ATOM 678 N N . ASP A 1 86 ? 16.152 -9.353 9.651 1.00 40.97 86 ASP A N 1
ATOM 679 C CA . ASP A 1 86 ? 15.802 -10.665 9.107 1.00 40.97 86 ASP A CA 1
ATOM 680 C C . ASP A 1 86 ? 14.294 -10.934 9.226 1.00 40.97 86 ASP A C 1
ATOM 682 O O . ASP A 1 86 ? 13.772 -11.269 10.285 1.00 40.97 86 ASP A O 1
ATOM 686 N N . SER A 1 87 ? 13.613 -10.866 8.081 1.00 41.66 87 SER A N 1
ATOM 687 C CA . SER A 1 87 ? 12.186 -11.150 7.868 1.00 41.66 87 SER A CA 1
ATOM 688 C C . SER A 1 87 ? 11.192 -10.168 8.506 1.00 41.66 87 SER A C 1
ATOM 690 O O . SER A 1 87 ? 11.255 -9.825 9.676 1.00 41.66 87 SER A O 1
ATOM 692 N N . ASP A 1 88 ? 10.223 -9.766 7.687 1.00 41.59 88 ASP A N 1
ATOM 693 C CA . ASP A 1 88 ? 9.019 -9.026 8.054 1.00 41.59 88 ASP A CA 1
ATOM 694 C C . ASP A 1 88 ? 9.201 -7.533 8.383 1.00 41.59 88 ASP A C 1
ATOM 696 O O . ASP A 1 88 ? 9.169 -7.075 9.526 1.00 41.59 88 ASP A O 1
ATOM 700 N N . ILE A 1 89 ? 9.301 -6.727 7.318 1.00 45.91 89 ILE A N 1
ATOM 701 C CA . ILE A 1 89 ? 9.229 -5.264 7.398 1.00 45.91 89 ILE A CA 1
ATOM 702 C C . ILE A 1 89 ? 7.825 -4.885 7.882 1.00 45.91 89 ILE A C 1
ATOM 704 O O . ILE A 1 89 ? 6.905 -4.747 7.076 1.00 45.91 89 ILE A O 1
ATOM 708 N N . SER A 1 90 ? 7.666 -4.670 9.189 1.00 45.06 90 SER A N 1
ATOM 709 C CA . SER A 1 90 ? 6.479 -4.025 9.751 1.00 45.06 90 SER A CA 1
ATOM 710 C C . SER A 1 90 ? 6.488 -2.548 9.353 1.00 45.06 90 SER A C 1
ATOM 712 O O . SER A 1 90 ? 7.232 -1.721 9.882 1.00 45.06 90 SER A O 1
ATOM 714 N N . THR A 1 91 ? 5.697 -2.220 8.338 1.00 49.84 91 THR A N 1
ATOM 715 C CA . THR A 1 91 ? 5.485 -0.844 7.895 1.00 49.84 91 THR A CA 1
ATOM 716 C C . THR A 1 91 ? 4.210 -0.350 8.549 1.00 49.84 91 THR A C 1
ATOM 718 O O . THR A 1 91 ? 3.133 -0.885 8.291 1.00 49.84 91 THR A O 1
ATOM 721 N N . TYR A 1 92 ? 4.328 0.658 9.405 1.00 53.84 92 TYR A N 1
ATOM 722 C CA . TYR A 1 92 ? 3.168 1.275 10.033 1.00 53.84 92 TYR A CA 1
ATOM 723 C C . TYR A 1 92 ? 2.560 2.256 9.041 1.00 53.84 92 TYR A C 1
ATOM 725 O O . TYR A 1 92 ? 3.245 3.176 8.589 1.00 53.84 92 TYR A O 1
ATOM 733 N N . LEU A 1 93 ? 1.299 2.055 8.680 1.00 54.8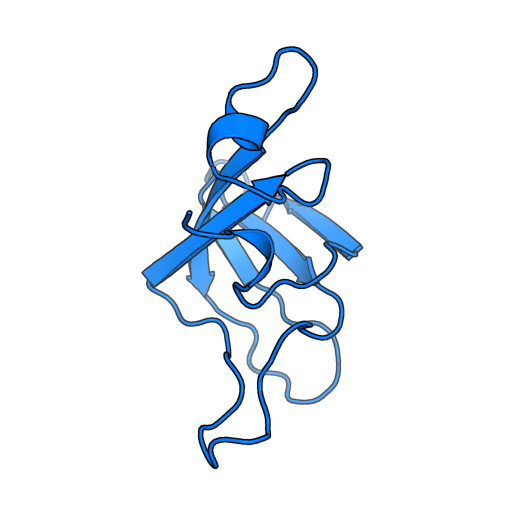1 93 LEU A N 1
ATOM 734 C CA . LEU A 1 93 ? 0.647 2.832 7.636 1.00 54.81 93 LEU A CA 1
ATOM 735 C C . LEU A 1 93 ? -0.551 3.585 8.167 1.00 54.81 93 LEU A C 1
ATOM 737 O O . LEU A 1 93 ? -1.459 2.973 8.718 1.00 54.81 93 LEU A O 1
ATOM 741 N N . LYS A 1 94 ? -0.569 4.901 7.943 1.00 50.44 94 LYS A N 1
ATOM 742 C CA . LYS A 1 94 ? -1.803 5.677 8.042 1.00 50.44 94 LYS A CA 1
ATOM 743 C C . LYS A 1 94 ? -2.545 5.602 6.711 1.00 50.44 94 LYS A C 1
ATOM 745 O O . LYS A 1 94 ? -2.021 6.123 5.723 1.00 50.44 94 LYS A O 1
ATOM 750 N N . VAL A 1 95 ? -3.701 4.937 6.708 1.00 52.34 95 VAL A N 1
ATOM 751 C CA . VAL A 1 95 ? -4.640 4.878 5.571 1.00 52.34 95 VAL A CA 1
ATOM 752 C C . VAL A 1 95 ? -5.636 6.028 5.666 1.00 52.34 95 VAL A C 1
ATOM 754 O O . VAL A 1 95 ? -6.089 6.320 6.800 1.00 52.34 95 VAL A O 1
#

Solvent-accessible surface area (backbone atoms only — not comparable to full-atom values): 5805 Å² total; per-residue (Å²): 133,75,50,56,56,64,47,70,47,56,52,79,75,44,82,42,82,34,85,73,81,87,55,63,34,26,40,29,30,44,49,77,73,35,66,57,69,70,85,73,82,49,80,68,88,70,89,46,64,74,41,77,46,77,50,53,85,59,90,46,57,34,70,70,53,66,72,37,89,94,56,58,69,46,64,27,36,29,68,41,63,53,87,65,94,71,76,62,52,37,35,29,26,45,97

Nearest PDB structures (foldseek):
  8rap-assembly1_O  TM=4.962E-01  e=5.973E-02  Saccharomyces cerevisiae
  8ran-assembly1_O  TM=5.079E-01  e=6.311E-02  Saccharomyces cerevisiae
  6i59-assembly1_A  TM=5.107E-01  e=9.277E-02  Saccharomyces cerevisiae S288C
  7w1d-assembly1_C  TM=5.586E-01  e=5.446E+00  Klebsiella phage NTUH-K2044-K1-1